Protein AF-A0A3B4B7R9-F1 (afdb_monomer)

Secondary structure (DSSP, 8-state):
-PPPPPPHHHHHTT-HHHHHHHHHHHHHHHHHHHHHHHHHHHHHHHHHHHHHHHHHHHHHHHHHHH-----SSS---HHHHHHHHTTS-GGGSPPP----

pLDDT: mean 81.55, std 20.09, range [39.66, 98.75]

Mean predicted alig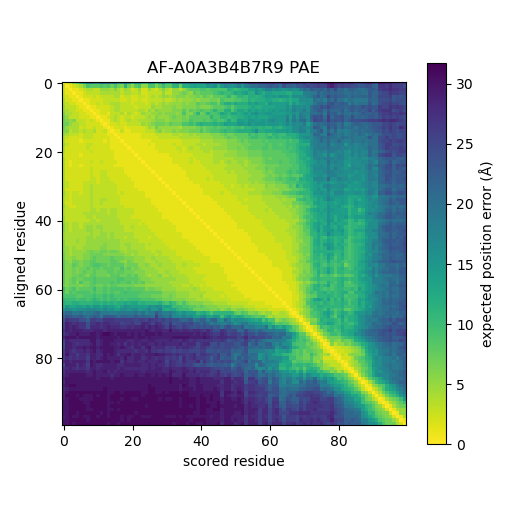ned error: 13.08 Å

InterPro domains:
  IPR004148 BAR domain [PF16746] (6-81)
  IPR027267 AH/BAR domain superfamily [G3DSA:1.20.1270.60] (2-91)
  IPR027267 AH/BAR domain superfamily [SSF103657] (6-82)
  IPR047234 GRAF family [PTHR12552] (1-84)

Solvent-accessible surface area (backbone atoms only — not comparable to full-atom values): 6363 Å² total; per-residue (Å²): 134,82,83,79,85,86,52,69,74,44,55,75,67,65,36,72,71,43,54,55,53,51,50,52,51,52,52,50,50,54,51,50,53,52,51,52,53,51,51,52,51,52,52,52,51,50,56,50,51,50,54,52,47,55,50,51,52,49,53,52,52,51,52,57,73,68,60,67,88,81,74,89,66,101,65,87,50,74,69,57,55,54,58,68,64,67,75,63,78,82,86,85,63,90,79,74,94,74,89,133

Organism: NCBI:txid409849

Structure (mmCIF, N/CA/C/O backbone):
data_AF-A0A3B4B7R9-F1
#
_entry.id   AF-A0A3B4B7R9-F1
#
loop_
_atom_site.group_PDB
_atom_site.id
_atom_site.type_symbol
_atom_site.label_atom_id
_atom_site.label_alt_id
_atom_site.label_comp_id
_atom_site.label_asym_id
_atom_site.label_entity_id
_atom_site.label_seq_id
_atom_site.pdbx_PDB_ins_code
_atom_site.Cartn_x
_atom_site.Cartn_y
_atom_site.Cartn_z
_atom_site.occupancy
_atom_site.B_iso_or_equiv
_atom_site.auth_seq_id
_atom_site.auth_comp_id
_atom_site.auth_asym_id
_atom_site.auth_atom_id
_atom_site.pdbx_PDB_model_num
ATOM 1 N N . MET A 1 1 ? 19.830 7.511 -10.871 1.00 58.44 1 MET A N 1
ATOM 2 C CA . MET A 1 1 ? 20.007 8.062 -12.234 1.00 58.44 1 MET A CA 1
ATOM 3 C C . MET A 1 1 ? 18.989 7.384 -13.136 1.00 58.44 1 MET A C 1
ATOM 5 O O . MET A 1 1 ? 18.789 6.191 -12.960 1.00 58.44 1 MET A O 1
ATOM 9 N N . GLY A 1 2 ? 18.279 8.136 -13.981 1.00 83.19 2 GLY A N 1
ATOM 10 C CA . GLY A 1 2 ? 17.191 7.610 -14.818 1.00 83.19 2 GLY A CA 1
ATOM 11 C C . GLY A 1 2 ? 17.687 6.875 -16.064 1.00 83.19 2 GLY A C 1
ATOM 12 O O . GLY A 1 2 ? 18.858 6.984 -16.426 1.00 83.19 2 GLY A O 1
ATOM 13 N N . LEU A 1 3 ? 16.790 6.131 -16.711 1.00 89.00 3 LEU A N 1
ATOM 14 C CA . LEU A 1 3 ? 17.061 5.522 -18.012 1.00 89.00 3 LEU A CA 1
ATOM 15 C C . LEU A 1 3 ? 17.111 6.610 -19.103 1.00 89.00 3 LEU A C 1
ATOM 17 O O . LEU A 1 3 ? 16.331 7.564 -19.034 1.00 89.00 3 LEU A O 1
ATOM 21 N N . PRO A 1 4 ? 18.003 6.492 -20.105 1.00 90.19 4 PRO A N 1
ATOM 22 C CA . PRO A 1 4 ? 18.045 7.426 -21.226 1.00 90.19 4 PRO A CA 1
ATOM 23 C C . PRO A 1 4 ? 16.747 7.360 -22.041 1.00 90.19 4 PRO A C 1
ATOM 25 O O . PRO A 1 4 ? 16.076 6.322 -22.076 1.00 90.19 4 PRO A O 1
ATOM 28 N N . ALA A 1 5 ? 16.411 8.462 -22.712 1.00 91.56 5 ALA A N 1
ATOM 29 C CA . ALA A 1 5 ? 15.243 8.528 -23.580 1.00 91.56 5 ALA A CA 1
ATOM 30 C C . ALA A 1 5 ? 15.321 7.492 -24.717 1.00 91.56 5 ALA A C 1
ATOM 32 O O . ALA A 1 5 ? 16.403 7.125 -25.193 1.00 91.56 5 ALA A O 1
ATOM 33 N N . LEU A 1 6 ? 14.150 7.002 -25.125 1.00 93.44 6 LEU A N 1
ATOM 34 C CA . LEU A 1 6 ? 13.993 6.166 -26.309 1.00 93.44 6 LEU A CA 1
ATOM 35 C C . LEU A 1 6 ? 13.722 7.078 -27.506 1.00 93.44 6 LEU A C 1
ATOM 37 O O . LEU A 1 6 ? 12.719 7.786 -27.526 1.00 93.44 6 LEU A O 1
ATOM 41 N N . GLU A 1 7 ? 14.613 7.043 -28.493 1.00 92.19 7 GLU A N 1
ATOM 42 C CA . GLU A 1 7 ? 14.521 7.880 -29.689 1.00 92.19 7 GLU A CA 1
ATOM 43 C C . GLU A 1 7 ? 13.802 7.149 -30.828 1.00 92.19 7 GLU A C 1
ATOM 45 O O . GLU A 1 7 ? 14.043 5.965 -31.086 1.00 92.19 7 GLU A O 1
ATOM 50 N N . PHE A 1 8 ? 12.943 7.863 -31.559 1.00 89.25 8 PHE A N 1
ATOM 51 C CA . PHE A 1 8 ? 12.200 7.292 -32.689 1.00 89.25 8 PHE A CA 1
ATOM 52 C C . PHE A 1 8 ? 13.109 6.866 -33.849 1.00 89.25 8 PHE A C 1
ATOM 54 O O . PHE A 1 8 ? 12.835 5.857 -34.499 1.00 89.25 8 PHE A O 1
ATOM 61 N N . SER A 1 9 ? 14.202 7.595 -34.091 1.00 89.56 9 SER A N 1
ATOM 62 C CA . SER A 1 9 ? 15.197 7.248 -35.114 1.00 89.56 9 SER A CA 1
ATOM 63 C C . SER A 1 9 ? 15.842 5.886 -34.851 1.00 89.56 9 SER A C 1
ATOM 65 O O . SER A 1 9 ? 16.023 5.097 -35.775 1.00 89.56 9 SER A O 1
ATOM 67 N N . ASP A 1 10 ? 16.134 5.591 -33.584 1.00 87.50 10 ASP A N 1
ATOM 68 C CA . ASP A 1 10 ? 16.782 4.347 -33.161 1.00 87.50 10 ASP A CA 1
ATOM 69 C C . ASP A 1 10 ? 15.802 3.169 -33.164 1.00 87.50 10 ASP A C 1
ATOM 71 O O . ASP A 1 10 ? 16.201 2.034 -33.433 1.00 87.50 10 ASP A O 1
ATOM 75 N N . CYS A 1 11 ? 14.525 3.457 -32.891 1.00 90.06 11 CYS A N 1
ATOM 76 C CA . CYS A 1 11 ? 13.415 2.513 -32.981 1.00 90.06 11 CYS A CA 1
ATOM 77 C C . CYS A 1 11 ? 13.199 2.038 -34.422 1.00 90.06 11 CYS A C 1
ATOM 79 O O . CYS A 1 11 ? 13.100 0.839 -34.666 1.00 90.06 11 CYS A O 1
ATOM 81 N N . TYR A 1 12 ? 13.191 2.966 -35.386 1.00 90.06 12 TYR A N 1
ATOM 82 C CA . TYR A 1 12 ? 13.016 2.632 -36.802 1.00 90.06 12 TYR A CA 1
ATOM 83 C C . TYR A 1 12 ? 14.119 1.704 -37.337 1.00 90.06 12 TYR A C 1
ATOM 85 O O . TYR A 1 12 ? 13.841 0.802 -38.122 1.00 90.06 12 TYR A O 1
ATOM 93 N N . LEU A 1 13 ? 15.365 1.912 -36.900 1.00 92.88 13 LEU A N 1
ATOM 94 C CA . LEU A 1 13 ? 16.514 1.094 -37.307 1.00 92.88 13 LEU A CA 1
ATOM 95 C C . LEU A 1 13 ? 16.593 -0.25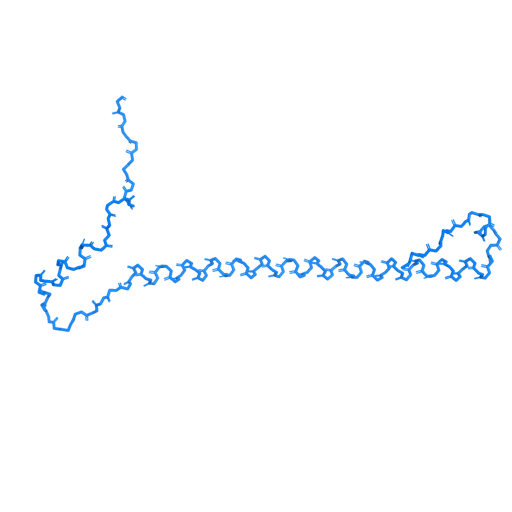9 -36.587 1.00 92.88 13 LEU A C 1
ATOM 97 O O . LEU A 1 13 ? 17.431 -1.082 -36.949 1.00 92.88 13 LEU A O 1
ATOM 101 N N . ASP A 1 14 ? 15.776 -0.462 -35.553 1.00 92.00 14 ASP A N 1
ATOM 102 C CA . ASP A 1 14 ? 15.771 -1.648 -34.696 1.00 92.00 14 ASP A CA 1
ATOM 103 C C . ASP A 1 14 ? 17.172 -2.076 -34.216 1.00 92.00 14 ASP A C 1
ATOM 105 O O . ASP A 1 14 ? 17.535 -3.254 -34.189 1.00 92.00 14 ASP A O 1
ATOM 109 N N . SER A 1 15 ? 18.011 -1.094 -33.874 1.00 91.06 15 SER A N 1
ATOM 110 C CA . SER A 1 15 ? 19.408 -1.367 -33.533 1.00 91.06 15 SER A CA 1
ATOM 111 C C . SER A 1 15 ? 19.524 -2.240 -32.268 1.00 91.06 15 SER A C 1
ATOM 113 O O . SER A 1 15 ? 18.724 -2.090 -31.336 1.00 91.06 15 SER A O 1
ATOM 115 N N . PRO A 1 16 ? 20.562 -3.091 -32.147 1.00 92.88 16 PRO A N 1
ATOM 116 C CA . PRO A 1 16 ? 20.790 -3.875 -30.930 1.00 92.88 16 PRO A CA 1
ATOM 117 C C . PRO A 1 16 ? 20.828 -3.016 -29.653 1.00 92.88 16 PRO A C 1
ATOM 119 O O . PRO A 1 16 ? 20.240 -3.376 -28.636 1.00 92.88 16 PRO A O 1
ATOM 122 N N . LEU A 1 17 ? 21.426 -1.822 -29.734 1.00 91.38 17 LEU A N 1
ATOM 123 C CA . LEU A 1 17 ? 21.486 -0.856 -28.630 1.00 91.38 17 LEU A CA 1
ATOM 124 C C . LEU A 1 17 ? 20.110 -0.287 -28.249 1.00 91.38 17 LEU A C 1
ATOM 126 O O . LEU A 1 17 ? 19.865 0.032 -27.084 1.00 91.38 17 LEU A O 1
ATOM 130 N N . PHE A 1 18 ? 19.205 -0.113 -29.215 1.00 94.94 18 PHE A N 1
ATOM 131 C CA . PHE A 1 18 ? 17.825 0.288 -28.936 1.00 94.94 18 PHE A CA 1
ATOM 132 C C . PHE A 1 18 ? 17.071 -0.824 -28.201 1.00 94.94 18 PHE A C 1
ATOM 134 O O . PHE A 1 18 ? 16.429 -0.553 -27.187 1.00 94.94 18 PHE A O 1
ATOM 141 N N . ARG A 1 19 ? 17.212 -2.080 -28.645 1.00 95.31 19 ARG A N 1
ATOM 142 C CA . ARG A 1 19 ? 16.596 -3.249 -27.994 1.00 95.31 19 ARG A CA 1
ATOM 143 C C . ARG A 1 19 ? 17.044 -3.422 -26.544 1.00 95.31 19 ARG A C 1
ATOM 145 O O . ARG A 1 19 ? 16.213 -3.697 -25.680 1.00 95.31 19 ARG A O 1
ATOM 152 N N . GLU A 1 20 ? 18.328 -3.225 -26.254 1.00 94.62 20 GLU A N 1
ATOM 153 C CA . GLU A 1 20 ? 18.847 -3.273 -24.880 1.00 94.62 20 GLU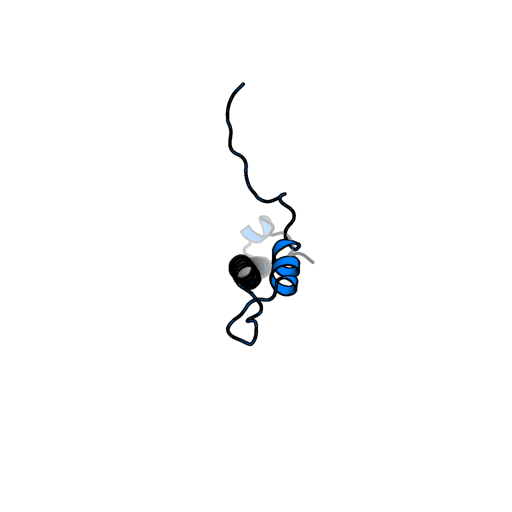 A CA 1
ATOM 154 C C . GLU A 1 20 ? 18.271 -2.161 -23.993 1.00 94.62 20 GLU A C 1
ATOM 156 O O . GLU A 1 20 ? 17.872 -2.413 -22.848 1.00 94.62 20 GLU A O 1
ATOM 161 N N . ARG A 1 21 ? 18.170 -0.936 -24.527 1.00 94.50 21 ARG A N 1
ATOM 162 C CA . ARG A 1 21 ? 17.522 0.181 -23.827 1.00 94.50 21 ARG A CA 1
ATOM 163 C C . ARG A 1 21 ? 16.047 -0.112 -23.570 1.00 94.50 21 ARG A C 1
ATOM 165 O O . ARG A 1 21 ? 15.603 0.028 -22.433 1.00 94.50 21 ARG A O 1
ATOM 172 N N . LEU A 1 22 ? 15.310 -0.571 -24.580 1.00 96.00 22 LEU A N 1
ATOM 173 C CA . LEU A 1 22 ? 13.895 -0.926 -24.461 1.00 96.00 22 LEU A CA 1
ATOM 174 C C . LEU A 1 22 ? 13.674 -1.988 -23.376 1.00 96.00 22 LEU A C 1
ATOM 176 O O . LEU A 1 22 ? 12.863 -1.785 -22.476 1.00 96.00 22 LEU A O 1
ATOM 180 N N . LYS A 1 23 ? 14.479 -3.056 -23.381 1.00 95.94 23 LYS A N 1
ATOM 181 C CA . LYS A 1 23 ? 14.433 -4.109 -22.357 1.00 95.94 23 LYS A CA 1
ATOM 182 C C . LYS A 1 23 ? 14.696 -3.572 -20.947 1.00 95.94 23 LYS A C 1
ATOM 184 O O . LYS A 1 23 ? 14.105 -4.042 -19.977 1.00 95.94 23 LYS A O 1
ATOM 189 N N . SER A 1 24 ? 15.588 -2.591 -20.817 1.00 96.44 24 SER A N 1
ATOM 190 C CA . SER A 1 24 ? 15.872 -1.949 -19.528 1.00 96.44 24 SER A CA 1
ATOM 191 C C . SER A 1 24 ? 14.668 -1.154 -19.015 1.00 96.44 24 SER A C 1
ATOM 193 O O . SER A 1 24 ? 14.358 -1.228 -17.827 1.00 96.44 24 SER A O 1
ATOM 195 N N . HIS A 1 25 ? 13.957 -0.452 -19.906 1.00 97.25 25 HIS A N 1
ATOM 196 C CA . HIS A 1 25 ? 12.702 0.240 -19.581 1.00 97.25 25 HIS A CA 1
ATOM 197 C C . HIS A 1 25 ? 11.596 -0.738 -19.180 1.00 97.25 25 HIS A C 1
ATOM 199 O O . HIS A 1 25 ? 10.969 -0.545 -18.141 1.00 97.25 25 HIS A O 1
ATOM 205 N N . GLU A 1 26 ? 11.396 -1.818 -19.937 1.00 97.50 26 GLU A N 1
ATOM 206 C CA . GLU A 1 26 ? 10.418 -2.868 -19.607 1.00 97.50 26 GLU A CA 1
ATOM 207 C C . GLU A 1 26 ? 10.688 -3.484 -18.227 1.00 97.50 26 GLU A C 1
ATOM 209 O O . GLU A 1 26 ? 9.778 -3.615 -17.406 1.00 97.50 26 GLU A O 1
ATOM 214 N N . LEU A 1 27 ? 11.953 -3.797 -17.932 1.00 97.06 27 LEU A N 1
ATOM 215 C CA . LEU A 1 27 ? 12.353 -4.337 -16.635 1.00 97.06 27 LEU A CA 1
ATOM 216 C C . LEU A 1 27 ? 12.061 -3.360 -15.488 1.00 97.06 27 LEU A C 1
ATOM 218 O O . LEU A 1 27 ? 11.634 -3.779 -14.409 1.00 97.06 27 LEU A O 1
ATOM 222 N N . GLU A 1 28 ? 12.320 -2.071 -15.693 1.00 96.94 28 GLU A N 1
ATOM 223 C CA . GLU A 1 28 ? 12.075 -1.049 -14.676 1.00 96.94 28 GLU A CA 1
ATOM 224 C C . GLU A 1 28 ? 10.575 -0.841 -14.428 1.00 96.94 28 GLU A C 1
ATOM 226 O O . GLU A 1 28 ? 10.145 -0.742 -13.272 1.00 96.94 28 GLU A O 1
ATOM 231 N N . LEU A 1 29 ? 9.760 -0.867 -15.487 1.00 97.31 29 LEU A N 1
ATOM 232 C CA . LEU A 1 29 ? 8.299 -0.856 -15.379 1.00 97.31 29 LEU A CA 1
ATOM 233 C C . LEU A 1 29 ? 7.786 -2.065 -14.587 1.00 97.31 29 LEU A C 1
ATOM 235 O O . LEU A 1 29 ? 6.967 -1.902 -13.679 1.00 97.31 29 LEU A O 1
ATOM 239 N N . ASP A 1 30 ? 8.307 -3.260 -14.859 1.00 98.00 30 ASP A N 1
ATOM 240 C CA . ASP A 1 30 ? 7.934 -4.478 -14.136 1.00 98.00 30 ASP A CA 1
ATOM 241 C C . ASP A 1 30 ? 8.296 -4.415 -12.649 1.00 98.00 30 ASP A C 1
ATOM 243 O O . ASP A 1 30 ? 7.488 -4.785 -11.786 1.00 98.00 30 ASP A O 1
ATOM 247 N N . LYS A 1 31 ? 9.497 -3.925 -12.324 1.00 97.62 31 LYS A N 1
ATOM 248 C CA . LYS A 1 31 ? 9.919 -3.698 -10.933 1.00 97.62 31 LYS A CA 1
ATOM 249 C C . LYS A 1 31 ? 9.011 -2.689 -10.237 1.00 97.62 31 LYS A C 1
ATOM 251 O O . LYS A 1 31 ? 8.536 -2.965 -9.135 1.00 97.62 31 LYS A O 1
ATOM 256 N N . THR A 1 32 ? 8.728 -1.565 -10.891 1.00 97.62 32 THR A N 1
ATOM 257 C CA . THR A 1 32 ? 7.878 -0.497 -10.348 1.00 97.62 32 THR A CA 1
ATOM 258 C C . THR A 1 32 ? 6.462 -1.003 -10.091 1.00 97.62 32 THR A C 1
ATOM 260 O O . THR A 1 32 ? 5.904 -0.779 -9.020 1.00 97.62 32 THR A O 1
ATOM 263 N N . ASN A 1 33 ? 5.897 -1.770 -11.023 1.00 98.06 33 ASN A N 1
ATOM 264 C CA . ASN A 1 33 ? 4.573 -2.369 -10.874 1.00 98.06 33 ASN A CA 1
ATOM 265 C C . ASN A 1 33 ? 4.515 -3.352 -9.692 1.00 98.06 33 ASN A C 1
ATOM 267 O O . ASN A 1 33 ? 3.571 -3.322 -8.900 1.00 98.06 33 ASN A O 1
ATOM 271 N N . LYS A 1 34 ? 5.537 -4.206 -9.533 1.00 98.44 34 LYS A N 1
ATOM 272 C CA . LYS A 1 34 ? 5.645 -5.103 -8.368 1.00 98.44 34 LYS A CA 1
ATOM 273 C C . LYS A 1 34 ? 5.734 -4.315 -7.062 1.00 98.44 34 LYS A C 1
ATOM 275 O O . LYS A 1 34 ? 5.013 -4.632 -6.121 1.00 98.44 34 LYS A O 1
ATOM 280 N N . PHE A 1 35 ? 6.556 -3.269 -7.029 1.00 98.38 35 PHE A N 1
ATOM 281 C CA . PHE A 1 35 ? 6.712 -2.419 -5.852 1.00 98.38 35 PHE A CA 1
ATOM 282 C C . PHE A 1 35 ? 5.402 -1.717 -5.468 1.00 98.38 35 PHE A C 1
ATOM 284 O O . PHE A 1 35 ? 5.001 -1.762 -4.309 1.00 98.38 35 PHE A O 1
ATOM 291 N N . ILE A 1 36 ? 4.681 -1.144 -6.439 1.00 98.75 36 ILE A N 1
ATOM 292 C CA . ILE A 1 36 ? 3.375 -0.507 -6.206 1.00 98.75 36 ILE A CA 1
ATOM 293 C C . ILE A 1 36 ? 2.368 -1.510 -5.626 1.00 98.75 36 ILE A C 1
ATOM 295 O O . ILE A 1 36 ? 1.631 -1.177 -4.697 1.00 98.75 36 ILE A O 1
ATOM 299 N N . LYS A 1 37 ? 2.334 -2.747 -6.138 1.00 98.62 37 LYS A N 1
ATOM 300 C CA . LYS A 1 37 ? 1.430 -3.794 -5.632 1.00 98.62 37 LYS A CA 1
ATOM 301 C C . LYS A 1 37 ? 1.724 -4.166 -4.179 1.00 98.62 37 LYS A C 1
ATOM 303 O O . LYS A 1 37 ? 0.779 -4.260 -3.393 1.00 98.62 37 LYS A O 1
ATOM 308 N N . GLU A 1 38 ? 2.994 -4.334 -3.815 1.00 98.62 38 GLU A N 1
ATOM 309 C CA . GLU A 1 38 ? 3.364 -4.593 -2.417 1.00 98.62 38 GLU A CA 1
ATOM 310 C C . GLU A 1 38 ? 3.061 -3.381 -1.527 1.00 98.62 38 GLU A C 1
ATOM 312 O O . GLU A 1 38 ? 2.463 -3.550 -0.470 1.00 98.62 38 GLU A O 1
ATOM 317 N N . LEU A 1 39 ? 3.308 -2.153 -1.992 1.00 98.75 39 LEU A N 1
ATOM 318 C CA . LEU A 1 39 ? 2.972 -0.946 -1.230 1.00 98.75 39 LEU A CA 1
ATOM 319 C C . LEU A 1 39 ? 1.466 -0.846 -0.928 1.00 98.75 39 LEU A C 1
ATOM 321 O O . LEU A 1 39 ? 1.062 -0.488 0.179 1.00 98.75 39 LEU A O 1
ATOM 325 N N . ILE A 1 40 ? 0.613 -1.205 -1.892 1.00 98.62 40 ILE A N 1
ATOM 326 C CA . ILE A 1 40 ? -0.842 -1.269 -1.688 1.00 98.62 40 ILE A CA 1
ATOM 327 C C . ILE A 1 40 ? -1.203 -2.330 -0.640 1.00 98.62 40 ILE A C 1
ATOM 329 O O . ILE A 1 40 ? -2.095 -2.109 0.186 1.00 98.62 40 ILE A O 1
ATOM 333 N N . LYS A 1 41 ? -0.549 -3.494 -0.677 1.00 98.69 41 LYS A N 1
ATOM 334 C CA . LYS A 1 41 ? -0.776 -4.585 0.277 1.00 98.69 41 LYS A CA 1
ATOM 335 C C . LYS A 1 41 ? -0.364 -4.175 1.692 1.00 98.69 41 LYS A C 1
ATOM 337 O O . LYS A 1 41 ? -1.162 -4.349 2.615 1.00 98.69 41 LYS A O 1
ATOM 342 N N . ASP A 1 42 ? 0.800 -3.555 1.838 1.00 98.56 42 ASP A N 1
ATOM 343 C CA . ASP A 1 42 ? 1.293 -3.031 3.111 1.00 98.56 42 ASP A CA 1
ATOM 344 C C . ASP A 1 42 ? 0.368 -1.937 3.655 1.00 98.56 42 ASP A C 1
ATOM 346 O O . ASP A 1 42 ? -0.017 -1.968 4.825 1.00 98.56 42 ASP A O 1
ATOM 350 N N . GLY A 1 43 ? -0.102 -1.025 2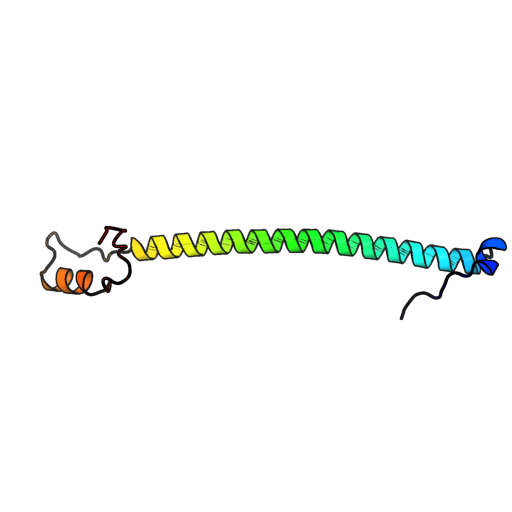.796 1.00 98.69 43 GLY A N 1
ATOM 351 C CA . GLY A 1 43 ? -1.079 -0.001 3.172 1.00 98.69 43 GLY A CA 1
ATOM 352 C C . GLY A 1 43 ? -2.398 -0.589 3.689 1.00 98.69 43 GLY A C 1
ATOM 353 O O . GLY A 1 43 ? -2.942 -0.129 4.696 1.00 98.69 43 GLY A O 1
ATOM 354 N N . LYS A 1 44 ? -2.905 -1.656 3.057 1.00 98.62 44 LYS A N 1
ATOM 355 C CA . LYS A 1 44 ? -4.097 -2.376 3.542 1.00 98.62 44 LYS A CA 1
ATOM 356 C C . LYS A 1 44 ? -3.849 -3.051 4.892 1.00 98.62 44 LYS A C 1
ATOM 358 O O . LYS A 1 44 ? -4.718 -2.984 5.764 1.00 98.62 44 LYS A O 1
ATOM 363 N N . ALA A 1 45 ? -2.685 -3.675 5.074 1.00 98.56 45 ALA A N 1
ATOM 364 C CA . ALA A 1 45 ? -2.306 -4.305 6.338 1.00 98.56 45 ALA A CA 1
ATOM 365 C C . ALA A 1 45 ? -2.210 -3.271 7.473 1.00 98.56 45 ALA A C 1
ATOM 367 O O . ALA A 1 45 ? -2.735 -3.501 8.564 1.00 98.56 45 ALA A O 1
ATOM 368 N N . LEU A 1 46 ? -1.637 -2.099 7.189 1.00 98.69 46 LEU A N 1
ATOM 369 C CA . LEU A 1 46 ? -1.546 -0.985 8.129 1.00 98.69 46 LEU A CA 1
ATOM 370 C C . LEU A 1 46 ? -2.932 -0.506 8.583 1.00 98.69 46 LEU A C 1
ATOM 372 O O . LEU A 1 46 ? -3.189 -0.398 9.782 1.00 98.69 46 LEU A O 1
ATOM 376 N N . ILE A 1 47 ? -3.858 -0.281 7.645 1.00 98.56 47 ILE A N 1
ATOM 377 C CA . ILE A 1 47 ? -5.244 0.104 7.969 1.00 98.56 47 ILE A CA 1
ATOM 378 C C . ILE A 1 47 ? -5.911 -0.954 8.857 1.00 98.56 47 ILE A C 1
ATOM 380 O O . ILE A 1 47 ? -6.615 -0.614 9.811 1.00 98.56 47 ILE A O 1
ATOM 384 N N . GLN A 1 48 ? -5.694 -2.238 8.565 1.00 98.50 48 GLN A N 1
ATOM 385 C CA . GLN A 1 48 ? -6.256 -3.320 9.367 1.00 98.50 48 GLN A CA 1
ATOM 386 C C . GLN A 1 48 ? -5.691 -3.328 10.794 1.00 98.50 48 GLN A C 1
ATOM 388 O O . GLN A 1 48 ? -6.456 -3.480 11.748 1.00 98.50 48 GLN A O 1
ATOM 393 N N . ALA A 1 49 ? -4.386 -3.103 10.959 1.00 98.50 49 ALA A N 1
ATOM 394 C CA . ALA A 1 49 ? -3.760 -2.984 12.273 1.00 98.50 49 ALA A CA 1
ATOM 395 C C . ALA A 1 49 ? -4.350 -1.815 13.082 1.00 98.50 49 ALA A C 1
ATOM 397 O O . ALA A 1 49 ? -4.677 -1.989 14.257 1.00 98.50 49 ALA A O 1
ATOM 398 N N . PHE A 1 50 ? -4.586 -0.659 12.450 1.00 98.38 50 PHE A N 1
ATOM 399 C CA . PHE A 1 50 ? -5.240 0.479 13.105 1.00 98.38 50 PHE A CA 1
ATOM 400 C C . PHE A 1 50 ? -6.664 0.160 13.571 1.00 98.38 50 PHE A C 1
ATOM 402 O O . PHE A 1 50 ? -7.027 0.510 14.693 1.00 98.38 50 PHE A O 1
ATOM 409 N N . LYS A 1 51 ? -7.464 -0.553 12.768 1.00 98.44 51 LYS A N 1
ATOM 410 C CA . LYS A 1 51 ? -8.809 -0.995 13.185 1.00 98.44 51 LYS A CA 1
ATOM 411 C C . LYS A 1 51 ? -8.754 -1.915 14.406 1.00 98.44 51 LYS A C 1
ATOM 413 O O . LYS A 1 51 ? -9.547 -1.756 15.342 1.00 98.44 51 LYS A O 1
ATOM 418 N N . SER A 1 52 ? -7.813 -2.858 14.413 1.00 98.38 52 SER A N 1
ATOM 419 C CA . SER A 1 52 ? -7.583 -3.747 15.555 1.00 98.38 52 SER A CA 1
ATOM 420 C C . SER A 1 52 ? -7.161 -2.964 16.797 1.00 98.38 52 SER A C 1
ATOM 422 O O . SER A 1 52 ? -7.710 -3.197 17.873 1.00 98.38 52 SER A O 1
ATOM 424 N N . LEU A 1 53 ? -6.268 -1.982 16.647 1.00 98.19 53 LEU A N 1
ATOM 425 C CA . LEU A 1 53 ? -5.851 -1.094 17.731 1.00 98.19 53 LEU A CA 1
ATOM 426 C C . LEU A 1 53 ? -7.030 -0.293 18.298 1.00 98.19 53 LEU A C 1
ATOM 428 O O . LEU A 1 53 ? -7.217 -0.268 19.512 1.00 98.19 53 LEU A O 1
ATOM 432 N N . SER A 1 54 ? -7.857 0.324 17.449 1.00 98.06 54 SER A N 1
ATOM 433 C CA . SER A 1 54 ? -9.054 1.050 17.899 1.00 98.06 54 SER A CA 1
ATOM 434 C C . SER A 1 54 ? -10.012 0.142 18.672 1.00 98.06 54 SER A C 1
ATOM 436 O O . SER A 1 54 ? -10.561 0.548 19.696 1.00 98.06 54 SER A O 1
ATOM 438 N N . THR A 1 55 ? -10.175 -1.102 18.217 1.00 98.06 55 THR A N 1
ATOM 439 C CA . THR A 1 55 ? -11.005 -2.102 18.900 1.00 98.06 55 THR A CA 1
ATOM 440 C C . THR A 1 55 ? -10.420 -2.481 20.259 1.00 98.06 55 THR A C 1
ATOM 442 O O . THR A 1 55 ? -11.150 -2.501 21.247 1.00 98.06 55 THR A O 1
ATOM 445 N N . ALA A 1 56 ? -9.113 -2.747 20.329 1.00 98.12 56 ALA A N 1
ATOM 446 C CA . ALA A 1 56 ? -8.421 -3.069 21.575 1.00 98.12 56 ALA A CA 1
ATOM 447 C C . ALA A 1 56 ? -8.490 -1.907 22.576 1.00 98.12 56 ALA A C 1
ATOM 449 O O . ALA A 1 56 ? -8.790 -2.127 23.745 1.00 98.12 56 ALA A O 1
ATOM 450 N N . LYS A 1 57 ? -8.312 -0.667 22.102 1.00 97.88 57 LYS A N 1
ATOM 451 C CA . LYS A 1 57 ? -8.471 0.543 22.915 1.00 97.88 57 LYS A CA 1
ATOM 452 C C . LYS A 1 57 ? -9.872 0.635 23.517 1.00 97.88 57 LYS A C 1
ATOM 454 O O . LYS A 1 57 ? -9.990 0.925 24.702 1.00 97.88 57 LYS A O 1
ATOM 459 N N . ARG A 1 58 ? -10.921 0.394 22.719 1.00 97.69 58 ARG A N 1
ATOM 460 C CA . ARG A 1 58 ? -12.301 0.429 23.224 1.00 97.69 58 ARG A CA 1
ATOM 461 C C . ARG A 1 58 ? -12.529 -0.651 24.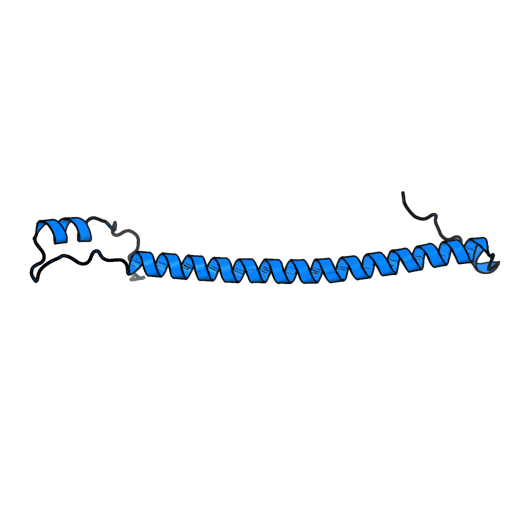275 1.00 97.69 58 ARG A C 1
ATOM 463 O O . ARG A 1 58 ? -12.961 -0.317 25.363 1.00 97.69 58 ARG A O 1
ATOM 470 N N . LYS A 1 59 ? -12.129 -1.896 23.993 1.00 97.44 59 LYS A N 1
ATOM 471 C CA . LYS A 1 59 ? -12.222 -2.999 24.965 1.00 97.44 59 LYS A CA 1
ATOM 472 C C . LYS A 1 59 ? -11.513 -2.674 26.278 1.00 97.44 59 LYS A C 1
ATOM 474 O O . LYS A 1 59 ? -12.055 -2.943 27.335 1.00 97.44 59 LYS A O 1
ATOM 479 N N . PHE A 1 60 ? -10.323 -2.082 26.210 1.00 96.56 60 PHE A N 1
ATOM 480 C CA . PHE A 1 60 ? -9.587 -1.674 27.402 1.00 96.56 60 PHE A CA 1
ATOM 481 C C . PHE A 1 60 ? -10.326 -0.588 28.195 1.00 96.56 60 PHE A C 1
ATOM 483 O O . PHE A 1 60 ? -10.418 -0.686 29.413 1.00 96.56 60 PHE A O 1
ATOM 490 N N . ALA A 1 61 ? -10.893 0.413 27.516 1.00 95.81 61 ALA A N 1
ATOM 491 C CA . ALA A 1 61 ? -11.715 1.431 28.167 1.00 95.81 61 ALA A CA 1
ATOM 492 C C . ALA A 1 61 ? -12.979 0.830 28.807 1.00 95.81 61 ALA A C 1
ATOM 494 O O . ALA A 1 61 ? -13.309 1.189 29.932 1.00 95.81 61 ALA A O 1
ATOM 495 N N . ASP A 1 62 ? -13.641 -0.111 28.129 1.00 93.31 62 ASP A N 1
ATOM 496 C CA . ASP A 1 62 ? -14.803 -0.828 28.663 1.00 93.31 62 ASP A CA 1
ATOM 497 C C . ASP A 1 62 ? -14.414 -1.614 29.928 1.00 93.31 62 ASP A C 1
ATOM 499 O O . ASP A 1 62 ? -15.064 -1.476 30.959 1.00 93.31 62 ASP A O 1
ATOM 503 N N . SER A 1 63 ? -13.286 -2.336 29.903 1.00 94.88 63 SER A N 1
ATOM 504 C CA . SER A 1 63 ? -12.761 -3.033 31.085 1.00 94.88 63 SER A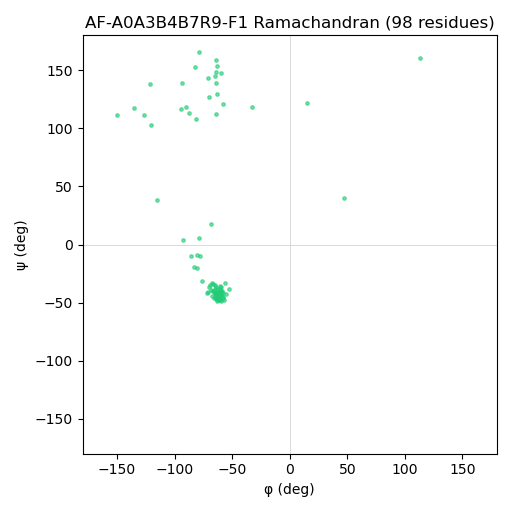 CA 1
ATOM 505 C C . SER A 1 63 ? -12.426 -2.091 32.243 1.00 94.88 63 SER A C 1
ATOM 507 O O . SER A 1 63 ? -12.638 -2.467 33.389 1.00 94.88 63 SER A O 1
ATOM 509 N N . LEU A 1 64 ? -11.925 -0.879 31.979 1.00 91.12 64 LEU A N 1
ATOM 510 C CA . LEU A 1 64 ? -11.689 0.123 33.027 1.00 91.12 64 LEU A CA 1
ATOM 511 C C . LEU A 1 64 ? -12.993 0.685 33.606 1.00 91.12 64 LEU A C 1
ATOM 513 O O . LEU A 1 64 ? -13.051 0.940 34.802 1.00 91.12 64 LEU A O 1
ATOM 517 N N . ASN A 1 65 ? -14.027 0.865 32.780 1.00 84.88 65 ASN A N 1
ATOM 518 C CA . ASN A 1 65 ? -15.343 1.316 33.243 1.00 84.88 65 ASN A CA 1
ATOM 519 C C . ASN A 1 65 ? -16.059 0.246 34.082 1.00 84.88 65 ASN A C 1
ATOM 521 O O . ASN A 1 65 ? -16.790 0.576 35.013 1.00 84.88 65 ASN A O 1
ATOM 525 N N . GLU A 1 66 ? -15.870 -1.031 33.743 1.00 86.31 66 GLU A N 1
ATOM 526 C CA . GLU A 1 66 ? -16.419 -2.164 34.496 1.00 86.31 66 GLU A CA 1
ATOM 527 C C . GLU A 1 66 ? -15.586 -2.519 35.730 1.00 86.31 66 GLU A C 1
ATOM 529 O O . GLU A 1 66 ? -16.092 -3.174 36.643 1.00 86.31 66 GLU A O 1
ATOM 534 N N . PHE A 1 67 ? -14.320 -2.096 35.774 1.00 84.38 67 PHE A N 1
ATOM 535 C CA . PHE A 1 67 ? -13.443 -2.368 36.899 1.00 84.38 67 PHE A CA 1
ATOM 536 C C . PHE A 1 67 ? -13.977 -1.689 38.161 1.00 84.38 67 PHE A C 1
ATOM 538 O O . PHE A 1 67 ? -13.966 -0.467 38.304 1.00 84.38 67 PHE A O 1
ATOM 545 N N . LYS A 1 68 ? -14.414 -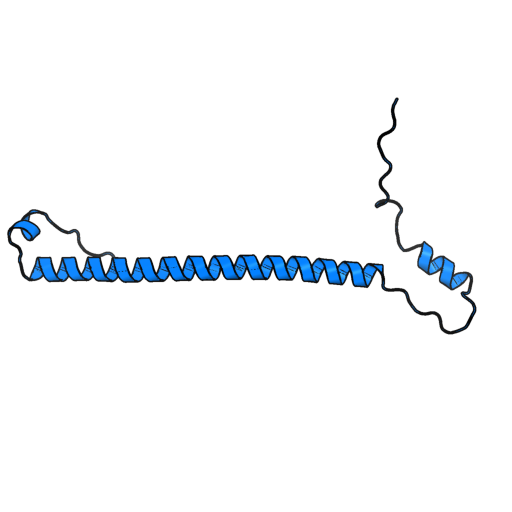2.519 39.103 1.00 76.50 68 LYS A N 1
ATOM 546 C CA . LYS A 1 68 ? -14.756 -2.125 40.464 1.00 76.50 68 LYS A CA 1
ATOM 547 C C . LYS A 1 68 ? -13.882 -2.924 41.412 1.00 76.50 68 LYS A C 1
ATOM 549 O O . LYS A 1 68 ? -13.677 -4.121 41.205 1.00 76.50 68 LYS A O 1
ATOM 554 N N . PHE A 1 69 ? -13.371 -2.270 42.447 1.00 70.94 69 PHE A N 1
ATOM 555 C CA . PHE A 1 69 ? -12.722 -2.990 43.532 1.00 70.94 69 PHE A CA 1
ATOM 556 C C . PHE A 1 69 ? -13.759 -3.887 44.205 1.00 70.94 69 PHE A C 1
ATOM 558 O O . PHE A 1 69 ? -14.859 -3.445 44.522 1.00 70.94 69 PHE A O 1
ATOM 565 N N . GLN A 1 70 ? -13.422 -5.161 44.375 1.00 63.22 70 GLN A N 1
ATOM 566 C CA . GLN A 1 70 ? -14.253 -6.080 45.133 1.00 63.22 70 GLN A CA 1
ATOM 567 C C . GLN A 1 70 ? -13.937 -5.851 46.613 1.00 63.22 70 GLN A C 1
ATOM 569 O O . GLN A 1 70 ? -12.834 -6.176 47.059 1.00 63.22 70 GLN A O 1
ATOM 574 N N . CYS A 1 71 ? -14.860 -5.234 47.352 1.00 57.53 71 CYS A N 1
ATOM 575 C CA . CYS A 1 71 ? -14.712 -5.058 48.795 1.00 57.53 71 CYS A CA 1
ATOM 576 C C . CYS A 1 71 ? -14.705 -6.435 49.481 1.00 57.53 71 CYS A C 1
ATOM 578 O O . CYS A 1 71 ? -15.430 -7.351 49.082 1.00 57.53 71 CYS A O 1
ATOM 580 N N . ILE A 1 72 ? -13.838 -6.613 50.478 1.00 67.00 72 ILE A N 1
ATOM 581 C CA . ILE A 1 72 ? -13.726 -7.865 51.235 1.00 67.00 72 ILE A CA 1
ATOM 582 C C . ILE A 1 72 ? -14.729 -7.806 52.392 1.00 67.00 72 ILE A C 1
ATOM 584 O O . ILE A 1 72 ? -14.535 -7.031 53.323 1.00 67.00 72 ILE A O 1
ATOM 588 N N . GLY A 1 73 ? -15.757 -8.659 52.356 1.00 55.97 73 GLY A N 1
ATOM 589 C CA . GLY A 1 73 ? -16.796 -8.755 53.390 1.00 55.97 73 GLY A CA 1
ATOM 590 C C . GLY A 1 73 ? -18.178 -8.310 52.902 1.00 55.97 73 GLY A C 1
ATOM 591 O O . GLY A 1 73 ? -18.309 -7.625 51.894 1.00 55.97 73 GLY A O 1
ATOM 592 N N . ASP A 1 74 ? -19.225 -8.731 53.610 1.00 57.31 74 ASP A N 1
ATOM 593 C CA . ASP A 1 74 ? -20.625 -8.647 53.156 1.00 57.31 74 ASP A CA 1
ATOM 594 C C . ASP A 1 74 ? -21.251 -7.243 53.317 1.00 57.31 74 ASP A C 1
ATOM 596 O O . ASP A 1 74 ? -22.453 -7.067 53.110 1.00 57.31 74 ASP A O 1
ATOM 600 N N . ALA A 1 75 ? -20.458 -6.251 53.730 1.00 57.38 75 ALA A N 1
ATOM 601 C CA . ALA A 1 75 ? -20.913 -4.902 54.039 1.00 57.38 75 ALA A CA 1
ATOM 602 C C . ALA A 1 75 ? -19.968 -3.859 53.430 1.00 57.38 75 ALA A C 1
ATOM 604 O O . ALA A 1 75 ? -18.806 -3.775 53.821 1.00 57.38 75 ALA A O 1
ATOM 605 N N . GLU A 1 76 ? -20.491 -3.045 52.510 1.00 59.88 76 GLU A N 1
ATOM 606 C CA . GLU A 1 76 ? -19.827 -1.813 52.074 1.00 59.88 76 GLU A CA 1
ATOM 607 C C . GLU A 1 76 ? -19.884 -0.794 53.217 1.00 59.88 76 GLU A C 1
ATOM 609 O O . GLU A 1 76 ? -20.952 -0.517 53.775 1.00 59.88 7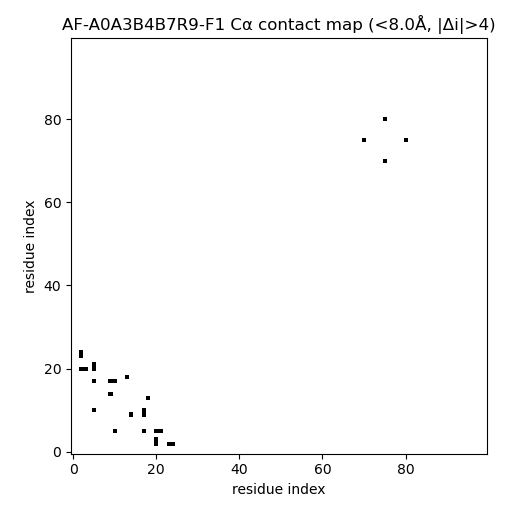6 GLU A O 1
ATOM 614 N N . THR A 1 77 ? -18.729 -0.245 53.590 1.00 65.75 77 THR A N 1
ATOM 615 C CA . THR A 1 77 ? -18.668 0.841 54.579 1.00 65.75 77 THR A CA 1
ATOM 616 C C . THR A 1 77 ? -18.965 2.189 53.917 1.00 65.75 77 THR A C 1
ATOM 618 O O . THR A 1 77 ? -18.735 2.377 52.724 1.00 65.75 77 THR A O 1
ATOM 621 N N . ASP A 1 78 ? -19.486 3.151 54.684 1.00 66.19 78 ASP A N 1
ATOM 622 C CA . ASP A 1 78 ? -19.846 4.489 54.175 1.00 66.19 78 ASP A CA 1
ATOM 623 C C . ASP A 1 78 ? -18.645 5.196 53.505 1.00 66.19 78 ASP A C 1
ATOM 625 O O . ASP A 1 78 ? -18.781 5.856 52.473 1.00 66.19 78 ASP A O 1
ATOM 629 N N . ASP A 1 79 ? -17.436 4.945 54.021 1.00 67.00 79 ASP A N 1
ATOM 630 C CA . ASP A 1 79 ? -16.173 5.426 53.458 1.00 67.00 79 ASP A CA 1
ATOM 631 C C . ASP A 1 79 ? -15.888 4.846 52.053 1.00 67.00 79 ASP A C 1
ATOM 633 O O . ASP A 1 79 ? -15.405 5.564 51.173 1.00 67.00 79 ASP A O 1
ATOM 637 N N . GLU A 1 80 ? -16.235 3.579 51.793 1.00 67.44 80 GLU A N 1
ATOM 638 C CA . GLU A 1 80 ? -16.061 2.919 50.487 1.00 67.44 80 GLU A CA 1
ATOM 639 C C . GLU A 1 80 ? -17.045 3.464 49.437 1.00 67.44 80 GLU A C 1
ATOM 641 O O . GLU A 1 80 ? -16.647 3.759 48.302 1.00 67.44 80 GLU A O 1
ATOM 646 N N . MET A 1 81 ? -18.307 3.701 49.824 1.00 65.19 81 MET A N 1
ATOM 647 C CA . MET A 1 81 ? -19.299 4.358 48.959 1.00 65.19 81 MET A CA 1
ATOM 648 C C . MET A 1 81 ? -18.904 5.800 48.612 1.00 65.19 81 MET A C 1
ATOM 650 O O . MET A 1 81 ? -19.103 6.252 47.477 1.00 65.19 81 MET A O 1
ATOM 654 N N . CYS A 1 82 ? -18.334 6.535 49.569 1.00 63.94 82 CYS A N 1
ATOM 655 C CA . CYS A 1 82 ? -17.914 7.922 49.375 1.00 63.94 82 CYS A CA 1
ATOM 656 C C . CYS A 1 82 ? -16.770 8.035 48.345 1.00 63.94 82 CYS A C 1
ATOM 658 O O . CYS A 1 82 ? -16.778 8.926 47.489 1.00 63.94 82 CYS A O 1
ATOM 660 N N . ILE A 1 83 ? -15.825 7.088 48.345 1.00 66.44 83 ILE A N 1
ATOM 661 C CA . ILE A 1 83 ? -14.703 7.056 47.390 1.00 66.44 83 ILE A CA 1
ATOM 662 C C . ILE A 1 83 ? -15.170 6.669 45.972 1.00 66.44 83 ILE A C 1
ATOM 664 O O . ILE A 1 83 ? -14.743 7.298 44.995 1.00 66.44 83 ILE A O 1
ATOM 668 N N . GLY A 1 84 ? -16.074 5.689 45.841 1.00 61.47 84 GLY A N 1
ATOM 669 C CA . GLY A 1 84 ? -16.597 5.234 44.543 1.00 61.47 84 GLY A CA 1
ATOM 670 C C . GLY A 1 84 ? -17.476 6.265 43.820 1.00 61.47 84 GLY A C 1
ATOM 671 O O . GLY A 1 84 ? -17.432 6.371 42.595 1.00 61.47 84 GLY A O 1
ATOM 672 N N . ASN A 1 85 ? -18.230 7.075 44.568 1.00 57.94 8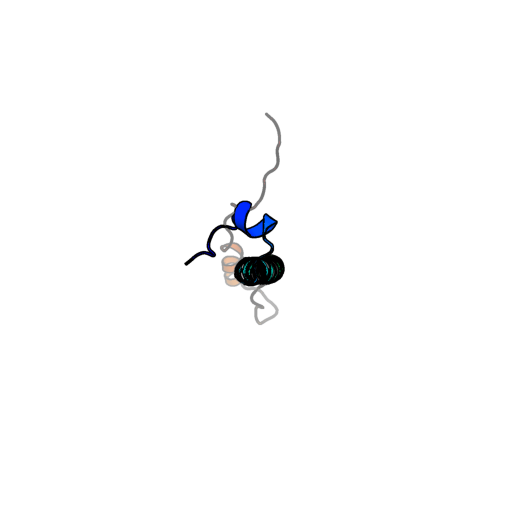5 ASN A N 1
ATOM 673 C CA . ASN A 1 85 ? -19.116 8.100 44.001 1.00 57.94 85 ASN A CA 1
ATOM 674 C C . ASN A 1 85 ? -18.397 9.413 43.645 1.00 57.94 85 ASN A C 1
ATOM 676 O O . ASN A 1 85 ? -18.904 10.197 42.843 1.00 57.94 85 ASN A O 1
ATOM 680 N N . THR A 1 86 ? -17.209 9.660 44.203 1.00 53.00 86 THR A N 1
ATOM 681 C CA . THR A 1 86 ? -16.470 10.921 44.006 1.00 53.00 86 THR A CA 1
ATOM 682 C C . THR A 1 86 ? -15.604 10.919 42.731 1.00 53.00 86 THR A C 1
ATOM 684 O O . THR A 1 86 ? -15.109 11.965 42.314 1.00 53.00 86 THR A O 1
ATOM 687 N N . THR A 1 87 ? -15.432 9.775 42.054 1.00 47.75 87 THR A N 1
ATOM 688 C CA . THR A 1 87 ? -14.474 9.630 40.935 1.00 47.75 87 THR A CA 1
ATOM 689 C C . THR A 1 87 ? -15.021 9.872 39.520 1.00 47.75 87 THR A C 1
ATOM 691 O O . THR A 1 87 ? -14.249 9.782 38.565 1.00 47.75 87 THR A O 1
ATOM 694 N N . LEU A 1 88 ? -16.285 10.275 39.334 1.00 45.22 88 LEU A N 1
ATOM 695 C CA . LEU A 1 88 ? -16.783 10.738 38.027 1.00 45.22 88 LEU A CA 1
ATOM 696 C C . LEU A 1 88 ? -17.448 12.122 38.132 1.00 45.22 88 LEU A C 1
ATOM 698 O O . LEU A 1 88 ? -18.532 12.233 38.704 1.00 45.22 88 LEU A O 1
ATOM 702 N N . PRO A 1 89 ? -16.863 13.193 37.554 1.00 42.22 89 PRO A N 1
ATOM 703 C CA . PRO A 1 89 ? -17.570 14.460 37.432 1.00 42.22 89 PRO A CA 1
ATOM 704 C C . PRO A 1 89 ? -18.787 14.297 36.495 1.00 42.22 89 PRO A C 1
ATOM 706 O O . PRO A 1 89 ? -18.687 13.599 35.482 1.00 42.22 89 PRO A O 1
ATOM 709 N N . PRO A 1 90 ? -19.915 14.988 36.751 1.00 47.78 90 PRO A N 1
ATOM 710 C CA . PRO A 1 90 ? -21.173 14.853 36.000 1.00 47.78 90 PRO A CA 1
ATOM 711 C C . PRO A 1 90 ? -21.126 15.371 34.545 1.00 47.78 90 PRO A C 1
ATOM 713 O O . PRO A 1 90 ? -22.159 15.593 33.921 1.00 47.78 90 PRO A O 1
ATOM 716 N N . PHE A 1 91 ? -19.942 15.563 33.958 1.00 46.28 91 PHE A N 1
ATOM 717 C CA . PHE A 1 91 ? -19.779 16.178 32.639 1.00 46.28 91 PHE A CA 1
ATOM 718 C C . PHE A 1 91 ? -20.038 15.223 31.455 1.00 46.28 91 PHE A C 1
ATOM 720 O O . PHE A 1 91 ? -20.128 15.670 30.315 1.00 46.28 91 PHE A O 1
ATOM 727 N N . TRP A 1 92 ? -20.199 13.918 31.703 1.00 46.22 92 TRP A N 1
ATOM 728 C CA . TRP A 1 92 ? -20.468 12.898 30.674 1.00 46.22 92 TRP A CA 1
ATOM 729 C C . TRP A 1 92 ? -21.853 12.239 30.818 1.00 46.22 92 TRP A C 1
ATOM 731 O O . TRP A 1 92 ? -22.020 11.049 30.575 1.00 46.22 92 TRP A O 1
ATOM 741 N N . GLY A 1 93 ? -22.874 13.015 31.191 1.00 41.16 93 GLY A N 1
ATOM 742 C CA . GLY A 1 93 ? -24.280 12.604 31.136 1.00 41.16 93 GLY A CA 1
ATOM 743 C C . GLY A 1 93 ? -25.067 13.540 30.227 1.00 41.16 93 GLY A C 1
ATOM 744 O O . GLY A 1 93 ? -25.368 14.665 30.610 1.00 41.16 93 GLY A O 1
ATOM 745 N N . GLY A 1 94 ? -25.379 13.105 29.005 1.00 46.81 94 GLY A N 1
ATOM 746 C CA . GLY A 1 94 ? -26.154 13.899 28.056 1.00 46.81 94 GLY A CA 1
ATOM 747 C C . GLY A 1 94 ? -27.529 14.287 28.607 1.00 46.81 94 GLY A C 1
ATOM 748 O O . GLY A 1 94 ? -28.359 13.423 28.880 1.00 46.81 94 GLY A O 1
ATOM 749 N N . ALA A 1 95 ? -27.796 15.590 28.693 1.00 39.66 95 ALA A N 1
ATOM 750 C CA . ALA A 1 95 ? -29.144 16.129 28.814 1.00 39.66 95 ALA A CA 1
ATOM 751 C C . ALA A 1 95 ? -29.652 16.483 27.412 1.00 39.66 95 ALA A C 1
ATOM 753 O O . ALA A 1 95 ? -29.078 17.304 26.696 1.00 39.66 95 ALA A O 1
ATOM 754 N N . GLY A 1 96 ? -30.712 15.791 27.001 1.00 40.03 96 GLY A N 1
ATOM 755 C CA . GLY A 1 96 ? -31.361 15.980 25.719 1.00 40.03 96 GLY A CA 1
ATOM 756 C C . GLY A 1 96 ? -31.994 17.361 25.544 1.00 40.03 96 GLY A C 1
ATOM 757 O O . GLY A 1 96 ? -32.369 18.046 26.490 1.00 40.03 96 GLY A O 1
ATOM 758 N N . ARG A 1 97 ? -32.177 17.701 24.265 1.00 50.00 97 ARG A N 1
ATOM 759 C CA . ARG A 1 97 ? -33.165 18.653 23.747 1.00 50.00 97 ARG A CA 1
ATOM 760 C C . ARG A 1 97 ? -34.456 18.639 24.579 1.00 50.00 97 ARG A C 1
ATOM 762 O O . ARG A 1 97 ? -35.159 17.633 24.516 1.00 50.00 97 ARG A O 1
ATOM 769 N N . LYS A 1 98 ? -34.829 19.762 25.207 1.00 44.25 98 LYS A N 1
ATOM 770 C CA . LYS A 1 98 ? -36.228 20.211 25.363 1.00 44.25 98 LYS A CA 1
ATOM 771 C C . LYS A 1 98 ? -36.300 21.746 25.413 1.00 44.25 98 LYS A C 1
ATOM 773 O O . LYS A 1 98 ? -35.815 22.360 26.348 1.00 44.25 98 LYS A O 1
ATOM 778 N N . SER A 1 99 ? -36.880 22.287 24.341 1.00 42.44 99 SER A N 1
ATOM 779 C CA . SER A 1 99 ? -37.684 23.511 24.190 1.00 42.44 99 SER A CA 1
ATOM 780 C C . SER A 1 99 ? -37.675 24.568 25.307 1.00 42.44 99 SER A C 1
ATOM 782 O O . SER A 1 99 ? -38.197 24.313 26.391 1.00 42.44 99 SER A O 1
ATOM 784 N N . LEU A 1 100 ? -37.281 25.793 24.941 1.00 40.38 100 LEU A N 1
ATOM 785 C CA . LEU A 1 100 ? -38.100 27.009 25.052 1.00 40.38 100 LEU A CA 1
ATOM 786 C C . LEU A 1 100 ? -37.676 28.000 23.962 1.00 40.38 100 LEU A C 1
ATOM 788 O O . LEU A 1 100 ? -36.456 28.068 23.692 1.00 40.38 100 LEU A O 1
#

Sequence (100 aa):
MGLPALEFSDCYLDSPLFRERLKSHELELDKTNKFIKELIKDGKALIQAFKSLSTAKRKFADSLNEFKFQCIGDAETDDEMCIGNTTLPPFWGGAGRKSL

Radius of gyration: 33.43 Å; Cα contacts (8 Å, |Δi|>4): 14; chains: 1; bounding box: 60×36×92 Å

Foldseek 3Di:
DDQDDQDPVCVVVVDPVSVVSVVVVVVVVVVVVVVVVVVVVVVVVVVVVVVVVVVVVVVVVVCVVVDDDDDPDDDDDPVNVVVVVVPDDPPPDDDDDDDD